Protein AF-A0A8I0K7N7-F1 (afdb_monomer_lite)

Sequence (141 aa):
GGEVPVASAYINEFIGAEKRGKFFLLYEVLFPLGLMFAGMAAFFLMPIYGWKVMFIVGLIPSLLVIPLRFFLPESPRWLASKGRFKEADQVVKSFEDGAIKSGKTLAEPVVKEINPQGMAKTDWRELFRGIYRKRTFTLWG

InterPro domains:
  IPR005828 Major facilitator, sugar transporter-like [PF00083] (1-138)
  IPR020846 Major facilitator superfamily domain [PS50850] (1-141)
  IPR036259 MFS transporter superfamily [G3DSA:1.20.1250.20] (1-141)
  IPR036259 MFS transporter superfamily [SSF103473] (1-133)

Foldseek 3Di:
DCPVVVVVVQCVQQDDPVCSVVVVVVVVVVVVVVVVVLVVCCVPCCVPPNPVVSVVVVVVVVVVVVVVVVVDQDALVVCVVVVNNVSSVVVVVVVVVVCVVVVHDDDPDDPDDDPCVVVPPDDPCVCCDDPNVVVNVVVVD

Secondary structure (DSSP, 8-state):
--HHHHHHHHHHHHS-HHHHHHHHHHHHHHHHHHHHHHHHHHHHHHHHH-TTHHHHHHHHHHHHHHHHHHHSPPPHHHHHHTT-HHHHHHHHHHHHHHHHHTTPPPPP-------GGG-S---GGGGGSTTHHHHHHHHH-

Organism: Acinetobacter baumannii (NCBI:txid470)

Structure (mmCIF, N/CA/C/O backbone):
data_AF-A0A8I0K7N7-F1
#
_entry.id   AF-A0A8I0K7N7-F1
#
loop_
_atom_site.group_PDB
_atom_site.id
_atom_site.type_symbol
_atom_site.label_atom_id
_atom_site.label_alt_id
_atom_site.label_comp_id
_atom_site.label_asym_id
_atom_site.label_entity_id
_atom_site.label_seq_id
_atom_site.pdbx_PDB_ins_code
_atom_site.Cartn_x
_atom_site.Cartn_y
_atom_site.Cartn_z
_atom_site.occupancy
_atom_site.B_iso_or_equiv
_atom_site.auth_seq_id
_atom_site.auth_comp_id
_atom_site.auth_asym_id
_atom_site.auth_atom_id
_atom_site.pdbx_PDB_model_num
ATOM 1 N N . GLY A 1 1 ? -8.580 10.414 -5.405 1.00 38.25 1 GLY A N 1
ATOM 2 C CA . GLY A 1 1 ? -8.709 11.421 -4.329 1.00 38.25 1 GLY A CA 1
ATOM 3 C C . GLY A 1 1 ? -9.113 10.826 -2.986 1.00 38.25 1 GLY A C 1
ATOM 4 O O . GLY A 1 1 ? -8.490 11.158 -1.992 1.00 38.25 1 GLY A O 1
ATOM 5 N N . GLY A 1 2 ? -10.130 9.953 -2.935 1.00 47.62 2 GLY A N 1
ATOM 6 C CA . GLY A 1 2 ? -10.662 9.394 -1.677 1.00 47.62 2 GLY A CA 1
ATOM 7 C C . GLY A 1 2 ? -9.984 8.126 -1.138 1.00 47.62 2 GLY A C 1
ATOM 8 O O . GLY A 1 2 ? -10.338 7.672 -0.058 1.00 47.62 2 GLY A O 1
ATOM 9 N N . GLU A 1 3 ? -9.011 7.550 -1.847 1.00 50.75 3 GLU A N 1
ATOM 10 C CA . GLU A 1 3 ? -8.350 6.309 -1.408 1.00 50.75 3 GLU A CA 1
ATOM 11 C C . GLU A 1 3 ? -7.489 6.513 -0.153 1.00 50.75 3 GLU A C 1
ATOM 13 O O . GLU A 1 3 ? -7.459 5.652 0.718 1.00 50.75 3 GLU A O 1
ATOM 18 N N . VAL A 1 4 ? -6.855 7.682 -0.011 1.00 58.12 4 VAL A N 1
ATOM 19 C CA . VAL A 1 4 ? -6.000 8.030 1.138 1.00 58.12 4 VAL A CA 1
ATOM 20 C C . VAL A 1 4 ? -6.783 8.078 2.464 1.00 58.12 4 VAL A C 1
ATOM 22 O O . VAL A 1 4 ? -6.356 7.432 3.427 1.00 58.12 4 VAL A O 1
ATOM 25 N N . PRO A 1 5 ? -7.945 8.761 2.566 1.00 55.94 5 PRO A N 1
ATOM 26 C CA . PRO A 1 5 ? -8.733 8.739 3.798 1.00 55.94 5 PRO A CA 1
ATOM 27 C C . PRO A 1 5 ? -9.330 7.356 4.104 1.00 55.94 5 PRO A C 1
ATOM 29 O O . PRO A 1 5 ? -9.348 6.962 5.267 1.00 55.94 5 PRO A O 1
ATOM 32 N N . VAL A 1 6 ? -9.733 6.577 3.095 1.00 56.41 6 VAL A N 1
ATOM 33 C CA . VAL A 1 6 ? -10.260 5.213 3.305 1.00 56.41 6 VAL A CA 1
ATOM 34 C C . VAL A 1 6 ? -9.161 4.264 3.790 1.00 56.41 6 VAL A C 1
ATOM 36 O O . VAL A 1 6 ? -9.353 3.562 4.781 1.00 56.41 6 VAL A O 1
ATOM 39 N N . ALA A 1 7 ? -7.982 4.302 3.166 1.00 54.09 7 ALA A N 1
ATOM 40 C CA . ALA A 1 7 ? -6.829 3.514 3.587 1.00 54.09 7 ALA A CA 1
ATOM 41 C C . ALA A 1 7 ? -6.366 3.899 4.996 1.00 54.09 7 ALA A C 1
ATOM 43 O O . ALA A 1 7 ? -6.047 3.027 5.795 1.00 54.09 7 ALA A O 1
ATOM 44 N N . SER A 1 8 ? -6.377 5.188 5.348 1.00 52.84 8 SER A N 1
ATOM 45 C CA . SER A 1 8 ? -5.993 5.619 6.698 1.00 52.84 8 SER A CA 1
ATOM 46 C C . SER A 1 8 ? -7.002 5.200 7.773 1.00 52.84 8 SER A C 1
ATOM 48 O O . SER A 1 8 ? -6.585 4.821 8.866 1.00 52.84 8 SER A O 1
ATOM 50 N N . ALA A 1 9 ? -8.309 5.205 7.485 1.00 59.72 9 ALA A N 1
ATOM 51 C CA . ALA A 1 9 ? -9.324 4.652 8.383 1.00 59.72 9 ALA A CA 1
ATOM 52 C C . ALA A 1 9 ? -9.153 3.134 8.553 1.00 59.72 9 ALA A C 1
ATOM 54 O O . ALA A 1 9 ? -9.149 2.643 9.678 1.00 59.72 9 ALA A O 1
ATOM 55 N N . TYR A 1 10 ? -8.903 2.417 7.455 1.00 60.81 10 TYR A N 1
ATOM 56 C CA . TYR A 1 10 ? -8.629 0.980 7.461 1.00 60.81 10 TYR A CA 1
ATOM 57 C C . TYR A 1 10 ? -7.372 0.645 8.282 1.00 60.81 10 TYR A C 1
ATOM 59 O O . TYR A 1 10 ? -7.407 -0.156 9.206 1.00 60.81 10 TYR A O 1
ATOM 67 N N . ILE A 1 11 ? -6.260 1.336 8.042 1.00 57.03 11 ILE A N 1
ATOM 68 C CA . ILE A 1 11 ? -5.010 1.177 8.800 1.00 57.03 11 ILE A CA 1
ATOM 69 C C . ILE A 1 11 ? -5.229 1.458 10.295 1.00 57.03 11 ILE A C 1
ATOM 71 O O . ILE A 1 11 ? -4.684 0.749 11.136 1.00 57.03 11 ILE A O 1
ATOM 75 N N . ASN A 1 12 ? -6.041 2.459 10.645 1.00 58.28 12 ASN A N 1
ATOM 76 C CA . ASN A 1 12 ? -6.370 2.769 12.039 1.00 58.28 12 ASN A CA 1
ATOM 77 C C . ASN A 1 12 ? -7.196 1.685 12.735 1.00 58.28 12 ASN A C 1
ATOM 79 O O . ASN A 1 12 ? -7.072 1.512 13.943 1.00 58.28 12 ASN A O 1
ATOM 83 N N . GLU A 1 13 ? -8.045 0.983 11.993 1.00 61.19 13 GLU A N 1
ATOM 84 C CA . GLU A 1 13 ? -8.863 -0.106 12.525 1.00 61.19 13 GLU A CA 1
ATOM 85 C C . GLU A 1 13 ? -8.058 -1.396 12.703 1.00 61.19 13 GLU A C 1
ATOM 87 O O . GLU A 1 13 ? -8.289 -2.134 13.655 1.00 61.19 13 GLU A O 1
ATOM 92 N N . PHE A 1 14 ? -7.095 -1.652 11.816 1.00 57.50 14 PHE A N 1
ATOM 93 C CA . PHE A 1 14 ? -6.344 -2.910 11.777 1.00 57.50 14 PHE A CA 1
ATOM 94 C C . PHE A 1 14 ? -5.036 -2.865 12.569 1.00 57.50 14 PHE A C 1
ATOM 96 O O . PHE A 1 14 ? -4.498 -3.905 12.952 1.00 57.50 14 PHE A O 1
ATOM 103 N N . ILE A 1 15 ? -4.495 -1.675 12.824 1.00 57.16 15 ILE A N 1
ATOM 104 C CA . ILE A 1 15 ? -3.205 -1.522 13.485 1.00 57.16 15 ILE A CA 1
ATOM 105 C C . ILE A 1 15 ? -3.423 -0.936 14.873 1.00 57.16 15 ILE A C 1
ATOM 107 O O . ILE A 1 15 ? -3.626 0.266 15.036 1.00 57.16 15 ILE A O 1
ATOM 111 N N . GLY A 1 16 ? -3.313 -1.791 15.894 1.00 55.75 16 GLY A N 1
ATOM 112 C CA . GLY A 1 16 ? -3.223 -1.335 17.280 1.00 55.75 16 GLY A CA 1
ATOM 113 C C . GLY A 1 16 ? -2.138 -0.262 17.417 1.00 55.75 16 GLY A C 1
ATOM 114 O O . GLY A 1 16 ? -1.071 -0.383 16.807 1.00 55.75 16 GLY A O 1
ATOM 115 N N . ALA A 1 17 ? -2.415 0.785 18.201 1.00 53.44 17 ALA A N 1
ATOM 116 C CA . ALA A 1 17 ? -1.596 2.000 18.311 1.00 53.44 17 ALA A CA 1
ATOM 117 C C . ALA A 1 17 ? -0.081 1.733 18.452 1.00 53.44 17 ALA A C 1
ATOM 119 O O . ALA A 1 17 ? 0.734 2.470 17.904 1.00 53.44 17 ALA A O 1
ATOM 120 N N . GLU A 1 18 ? 0.281 0.625 19.102 1.00 54.28 18 GLU A N 1
ATOM 121 C CA . GLU A 1 18 ? 1.648 0.144 19.325 1.00 54.28 18 GLU A CA 1
ATOM 122 C C . GLU A 1 18 ? 2.429 -0.202 18.035 1.00 54.28 18 GLU A C 1
ATOM 124 O O . GLU A 1 18 ? 3.635 0.012 17.961 1.00 54.28 18 GLU A O 1
ATOM 129 N N . LYS A 1 19 ? 1.771 -0.710 16.981 1.00 60.09 19 LYS A N 1
ATOM 130 C CA . LYS A 1 19 ? 2.444 -1.153 15.739 1.00 60.09 19 LYS A CA 1
ATOM 131 C C . LYS A 1 19 ? 2.391 -0.122 14.610 1.00 60.09 19 LYS A C 1
ATOM 133 O O . LYS A 1 19 ? 3.084 -0.285 13.606 1.00 60.09 19 LYS A O 1
ATOM 138 N N . ARG A 1 20 ? 1.617 0.954 14.770 1.00 65.12 20 ARG A N 1
ATOM 139 C CA . ARG A 1 20 ? 1.363 1.965 13.728 1.00 65.12 20 ARG A CA 1
ATOM 140 C C . ARG A 1 20 ? 2.635 2.665 13.258 1.00 65.12 20 ARG A C 1
ATOM 142 O O . ARG A 1 20 ? 2.820 2.829 12.056 1.00 65.12 20 ARG A O 1
ATOM 149 N N . GLY A 1 21 ? 3.548 2.969 14.183 1.00 63.91 21 GLY A N 1
ATOM 150 C CA . GLY A 1 21 ? 4.864 3.520 13.851 1.00 63.91 21 GLY A CA 1
ATOM 151 C C . GLY A 1 21 ? 5.710 2.568 13.001 1.00 63.91 21 GLY A C 1
ATOM 152 O O . GLY A 1 21 ? 6.298 2.990 12.015 1.00 63.91 21 GLY A O 1
ATOM 153 N N . LYS A 1 22 ? 5.707 1.262 13.305 1.00 69.88 22 LYS A N 1
ATOM 154 C CA . LYS A 1 22 ? 6.482 0.261 12.551 1.00 69.88 22 LYS A CA 1
ATOM 155 C C . LYS A 1 22 ? 5.973 0.083 11.120 1.00 69.88 22 LYS A C 1
ATOM 157 O O . LYS A 1 22 ? 6.779 -0.025 10.204 1.00 69.88 22 LYS A O 1
ATOM 162 N N . PHE A 1 23 ? 4.656 0.066 10.921 1.00 72.31 23 PHE A N 1
ATOM 163 C CA . PHE A 1 23 ? 4.073 -0.006 9.578 1.00 72.31 23 PHE A CA 1
ATOM 164 C C . PHE A 1 23 ? 4.329 1.261 8.765 1.00 72.31 23 PHE A C 1
ATOM 166 O O . PHE A 1 23 ? 4.647 1.163 7.584 1.00 72.31 23 PHE A O 1
ATOM 173 N N . PHE A 1 24 ? 4.243 2.431 9.401 1.00 76.62 24 PHE A N 1
ATOM 174 C CA . PHE A 1 24 ? 4.578 3.692 8.749 1.00 76.62 24 PHE A CA 1
ATOM 175 C C . PHE A 1 24 ? 6.053 3.733 8.331 1.00 76.62 24 PHE A C 1
ATOM 177 O O . PHE A 1 24 ? 6.351 4.039 7.185 1.00 76.62 24 PHE A O 1
ATOM 184 N N . LEU A 1 25 ? 6.967 3.317 9.214 1.00 80.38 25 LEU A N 1
ATOM 185 C CA . LEU A 1 25 ? 8.394 3.207 8.897 1.00 80.38 25 LEU A CA 1
ATOM 186 C C . LEU A 1 25 ? 8.674 2.187 7.786 1.00 80.38 25 LEU A C 1
ATOM 188 O O . LEU A 1 25 ? 9.487 2.451 6.910 1.00 80.38 25 LEU A O 1
ATOM 192 N N . LEU A 1 26 ? 7.997 1.034 7.788 1.00 83.19 26 LEU A N 1
ATOM 193 C CA . LEU A 1 26 ? 8.110 0.056 6.701 1.00 83.19 26 LEU A CA 1
ATOM 194 C C . LEU A 1 26 ? 7.678 0.661 5.365 1.00 83.19 26 LEU A C 1
ATOM 196 O O . LEU A 1 26 ? 8.394 0.523 4.379 1.00 83.19 26 LEU A O 1
ATOM 200 N N . TYR A 1 27 ? 6.538 1.348 5.337 1.00 80.31 27 TYR A N 1
ATOM 201 C CA . TYR A 1 27 ? 6.052 2.028 4.140 1.00 80.31 27 TYR A CA 1
ATOM 202 C C . TYR A 1 27 ? 7.045 3.088 3.642 1.00 80.31 27 TYR A C 1
ATOM 204 O O . TYR A 1 27 ? 7.381 3.106 2.457 1.00 80.31 27 TYR A O 1
ATOM 212 N N . GLU A 1 28 ? 7.573 3.901 4.557 1.00 87.06 28 GLU A N 1
ATOM 213 C CA . GLU A 1 28 ? 8.556 4.945 4.258 1.00 87.06 28 GLU A CA 1
ATOM 214 C C . GLU A 1 28 ? 9.861 4.373 3.691 1.00 87.06 28 GLU A C 1
ATOM 216 O O . GLU A 1 28 ? 10.479 4.996 2.840 1.00 87.06 28 GLU A O 1
ATOM 221 N N . VAL A 1 29 ? 10.273 3.172 4.110 1.00 89.62 29 VAL A N 1
ATOM 222 C CA . VAL A 1 29 ? 11.471 2.486 3.591 1.00 89.62 29 VAL A CA 1
ATOM 223 C C . VAL A 1 29 ? 11.198 1.776 2.261 1.00 89.62 29 VAL A C 1
ATOM 225 O O . VAL A 1 29 ? 12.077 1.715 1.399 1.00 89.62 29 VAL A O 1
ATOM 228 N N . LEU A 1 30 ? 9.984 1.264 2.046 1.00 88.75 30 LEU A N 1
ATOM 229 C CA . LEU A 1 30 ? 9.613 0.602 0.793 1.00 88.75 30 LEU A CA 1
ATOM 230 C C . LEU A 1 30 ? 9.693 1.547 -0.412 1.00 88.75 30 LEU A C 1
ATOM 232 O O . LEU A 1 30 ? 10.116 1.123 -1.488 1.00 88.75 30 LEU A O 1
ATOM 236 N N . PHE A 1 31 ? 9.308 2.812 -0.242 1.00 87.50 31 PHE A N 1
ATOM 237 C CA . PHE A 1 31 ? 9.326 3.803 -1.318 1.00 87.50 31 PHE A CA 1
ATOM 238 C C . PHE A 1 31 ? 10.731 4.053 -1.916 1.00 87.50 31 PHE A C 1
ATOM 240 O O . PHE A 1 31 ? 10.911 3.818 -3.116 1.00 87.50 31 PHE A O 1
ATOM 247 N N . PRO A 1 32 ? 11.756 4.459 -1.138 1.00 93.62 32 PRO A N 1
ATOM 248 C CA . PRO A 1 32 ? 13.105 4.662 -1.653 1.00 93.62 32 PRO A CA 1
ATOM 249 C C . PRO A 1 32 ? 13.752 3.355 -2.120 1.00 93.62 32 PRO A C 1
ATOM 251 O O . PRO A 1 32 ? 14.487 3.371 -3.105 1.00 93.62 32 PRO A O 1
ATOM 254 N N . LEU A 1 33 ? 13.449 2.212 -1.489 1.00 93.31 33 LEU A N 1
ATOM 255 C CA . LEU A 1 33 ? 13.908 0.911 -1.985 1.00 93.31 33 LEU A CA 1
ATOM 256 C C . LEU A 1 33 ? 13.372 0.626 -3.390 1.00 93.31 33 LEU A C 1
ATOM 258 O O . LEU A 1 33 ? 14.138 0.227 -4.265 1.00 93.31 33 LEU A O 1
ATOM 262 N N . GLY A 1 34 ? 12.084 0.874 -3.633 1.00 91.06 34 GLY A N 1
ATOM 263 C CA . GLY A 1 34 ? 11.480 0.725 -4.956 1.00 91.06 34 GLY A CA 1
ATOM 264 C C . GLY A 1 34 ? 12.174 1.588 -6.012 1.00 91.06 34 GLY A C 1
ATOM 265 O O . GLY A 1 34 ? 12.487 1.096 -7.096 1.00 91.06 34 GLY A O 1
ATOM 266 N N . LEU A 1 35 ? 12.490 2.843 -5.677 1.00 92.06 35 LEU A N 1
ATOM 267 C CA . LEU A 1 35 ? 13.251 3.734 -6.559 1.00 92.06 35 LEU A CA 1
ATOM 268 C C . LEU A 1 35 ? 14.673 3.223 -6.816 1.00 92.06 35 LEU A C 1
ATOM 270 O O . LEU A 1 35 ? 15.1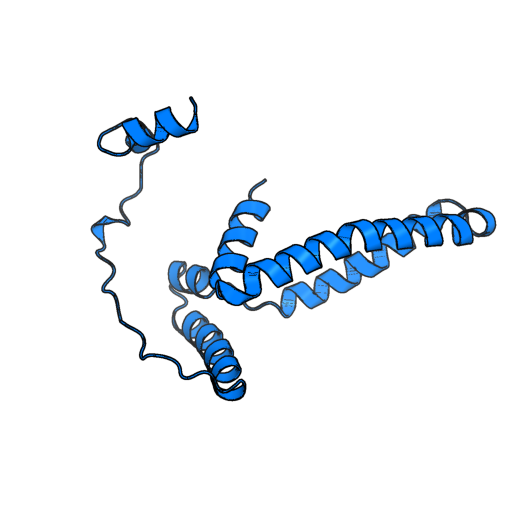34 3.258 -7.957 1.00 92.06 35 LEU A O 1
ATOM 274 N N . MET A 1 36 ? 15.351 2.708 -5.788 1.00 95.25 36 MET A N 1
ATOM 275 C CA . MET A 1 36 ? 16.689 2.131 -5.919 1.00 95.25 36 MET A CA 1
ATOM 276 C C . MET A 1 36 ? 16.682 0.939 -6.884 1.00 95.25 36 MET A C 1
ATOM 278 O O . MET A 1 36 ? 17.467 0.907 -7.832 1.00 95.25 36 MET A O 1
ATOM 282 N N . PHE A 1 37 ? 15.752 -0.005 -6.707 1.00 93.31 37 PHE A N 1
ATOM 283 C CA . PHE A 1 37 ? 15.613 -1.157 -7.600 1.00 93.31 37 PHE A CA 1
ATOM 284 C C . PHE A 1 37 ? 15.213 -0.750 -9.021 1.00 93.31 37 PHE A C 1
ATOM 286 O O . PHE A 1 37 ? 15.743 -1.309 -9.981 1.00 93.31 37 PHE A O 1
ATOM 293 N N . ALA A 1 38 ? 14.334 0.243 -9.179 1.00 91.06 38 ALA A N 1
ATOM 294 C CA . ALA A 1 38 ? 13.967 0.772 -10.490 1.00 91.06 38 ALA A CA 1
ATOM 295 C C . ALA A 1 38 ? 15.173 1.399 -11.211 1.00 91.06 38 ALA A C 1
ATOM 297 O O . ALA A 1 38 ? 15.373 1.153 -12.400 1.00 91.06 38 ALA A O 1
ATOM 298 N N . GLY A 1 39 ? 16.010 2.152 -10.490 1.00 92.50 39 GLY A N 1
ATOM 299 C CA . GLY A 1 39 ? 17.253 2.720 -11.015 1.00 92.50 39 GLY A CA 1
ATOM 300 C C . GLY A 1 39 ? 18.268 1.649 -11.418 1.00 92.50 39 GLY A C 1
ATOM 301 O O . GLY A 1 39 ? 18.831 1.718 -12.509 1.00 92.50 39 GLY A O 1
ATOM 302 N N . MET A 1 40 ? 18.452 0.613 -10.591 1.00 94.12 40 MET A N 1
ATOM 303 C CA . MET A 1 40 ? 19.310 -0.531 -10.927 1.00 94.12 40 MET A CA 1
ATOM 304 C C . MET A 1 40 ? 18.803 -1.265 -12.174 1.00 94.12 40 MET A C 1
ATOM 306 O O . MET A 1 40 ? 19.580 -1.543 -13.086 1.00 94.12 40 MET A O 1
ATOM 310 N N . ALA A 1 41 ? 17.498 -1.536 -12.252 1.00 92.25 41 ALA A N 1
ATOM 311 C CA . ALA A 1 41 ? 16.889 -2.170 -13.417 1.00 92.25 41 ALA A CA 1
ATOM 312 C C . ALA A 1 41 ? 17.085 -1.328 -14.686 1.00 92.25 41 ALA A C 1
ATOM 314 O O . ALA A 1 41 ? 17.454 -1.872 -15.724 1.00 92.25 41 ALA A O 1
ATOM 315 N N . ALA A 1 42 ? 16.919 -0.005 -14.597 1.00 90.94 42 ALA A N 1
ATOM 316 C CA . ALA A 1 42 ? 17.175 0.901 -15.712 1.00 90.94 42 ALA A CA 1
ATOM 317 C C . ALA A 1 42 ? 18.641 0.850 -16.168 1.00 90.94 42 ALA A C 1
ATOM 319 O O . ALA A 1 42 ? 18.896 0.736 -17.364 1.00 90.94 42 ALA A O 1
ATOM 320 N N . PHE A 1 43 ? 19.593 0.868 -15.233 1.00 92.94 43 PHE A N 1
ATOM 321 C CA . PHE A 1 43 ? 21.022 0.822 -15.543 1.00 92.94 43 PHE A CA 1
ATOM 322 C C . PHE A 1 43 ? 21.429 -0.460 -16.287 1.00 92.94 43 PHE A C 1
ATOM 324 O O . PHE A 1 43 ? 22.159 -0.387 -17.271 1.00 92.94 43 PHE A O 1
ATOM 331 N N . PHE A 1 44 ? 20.933 -1.627 -15.861 1.00 93.00 44 PHE A N 1
ATOM 332 C CA . PHE A 1 44 ? 21.292 -2.906 -16.485 1.00 93.00 44 PHE A CA 1
ATOM 333 C C . PHE A 1 44 ? 20.496 -3.220 -17.755 1.00 93.00 44 PHE A C 1
ATOM 335 O O . PHE A 1 44 ? 21.045 -3.776 -18.704 1.00 93.00 44 PHE A O 1
ATOM 342 N N . LEU A 1 45 ? 19.199 -2.902 -17.786 1.00 91.75 45 LEU A N 1
ATOM 343 C CA . LEU A 1 45 ? 18.304 -3.369 -18.848 1.00 91.75 45 LEU A CA 1
ATOM 344 C C . LEU A 1 45 ? 18.182 -2.382 -20.010 1.00 91.75 45 LEU A C 1
ATOM 346 O O . LEU A 1 45 ? 18.013 -2.816 -21.150 1.00 91.75 45 LEU A O 1
ATOM 350 N N . MET A 1 46 ? 18.283 -1.072 -19.761 1.00 90.25 46 MET A N 1
ATOM 351 C CA . MET A 1 46 ? 18.121 -0.057 -20.807 1.00 90.25 46 MET A CA 1
ATOM 352 C C .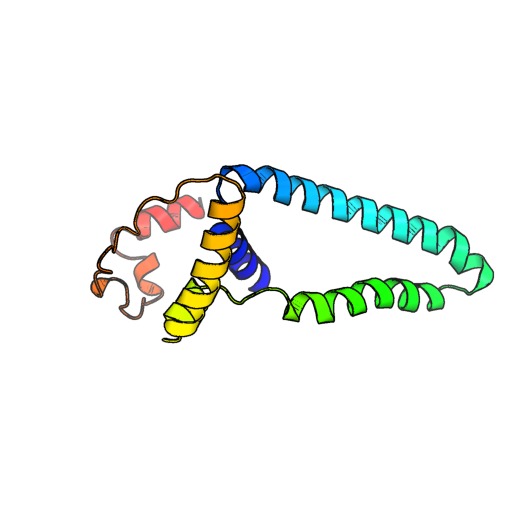 MET A 1 46 ? 19.194 -0.135 -21.908 1.00 90.25 46 MET A C 1
ATOM 354 O O . MET A 1 46 ? 18.812 -0.021 -23.073 1.00 90.25 46 MET A O 1
ATOM 358 N N . PRO A 1 47 ? 20.490 -0.377 -21.617 1.00 89.88 47 PRO A N 1
ATOM 359 C CA . PRO A 1 47 ? 21.511 -0.483 -22.664 1.00 89.88 47 PRO A CA 1
ATOM 360 C C . PRO A 1 47 ? 21.344 -1.709 -23.570 1.00 89.88 47 PRO A C 1
ATOM 362 O O . PRO A 1 47 ? 21.765 -1.679 -24.721 1.00 89.88 47 PRO A O 1
ATOM 365 N N . ILE A 1 48 ? 20.738 -2.786 -23.056 1.00 92.25 48 ILE A N 1
ATOM 366 C CA . ILE A 1 48 ? 20.630 -4.076 -23.754 1.00 92.25 48 ILE A CA 1
ATOM 367 C C . ILE A 1 48 ? 19.302 -4.182 -24.515 1.00 92.25 48 ILE A C 1
ATOM 369 O O . ILE A 1 48 ? 19.270 -4.600 -25.668 1.00 92.25 48 ILE A O 1
ATOM 373 N N . TYR A 1 49 ? 18.198 -3.795 -23.871 1.00 89.69 49 TYR A N 1
ATOM 374 C CA . TYR A 1 49 ? 16.832 -4.016 -24.362 1.00 89.69 49 TYR A CA 1
ATOM 375 C C . TYR A 1 49 ? 16.070 -2.714 -24.661 1.00 89.69 49 TYR A C 1
ATOM 377 O O . TYR A 1 49 ? 14.925 -2.748 -25.122 1.00 89.69 49 TYR A O 1
ATOM 385 N N . GLY A 1 50 ? 16.682 -1.554 -24.406 1.00 91.00 50 GLY A N 1
ATOM 386 C CA . GLY A 1 50 ? 16.058 -0.244 -24.564 1.00 91.00 50 GLY A CA 1
ATOM 387 C C . GLY A 1 50 ? 15.036 0.085 -23.471 1.00 91.00 50 GLY A C 1
ATOM 388 O O . GLY A 1 50 ? 14.804 -0.667 -22.530 1.00 91.00 50 GLY A O 1
ATOM 389 N N . TRP A 1 51 ? 14.378 1.236 -23.603 1.00 88.88 51 TRP A N 1
ATOM 390 C CA . TRP A 1 51 ? 13.442 1.770 -22.602 1.00 88.88 51 TRP A CA 1
ATOM 391 C C . TRP A 1 51 ? 12.150 0.946 -22.432 1.00 88.88 51 TRP A C 1
ATOM 393 O O . TRP A 1 51 ? 11.530 0.988 -21.371 1.00 88.88 51 TRP A O 1
ATOM 403 N N . LYS A 1 52 ? 11.746 0.164 -23.446 1.00 91.81 52 LYS A N 1
ATOM 404 C CA . LYS A 1 52 ? 10.492 -0.617 -23.425 1.00 91.81 52 LYS A CA 1
ATOM 405 C C . LYS A 1 52 ? 10.459 -1.664 -22.308 1.00 91.81 52 LYS A C 1
ATOM 407 O O . LYS A 1 52 ? 9.396 -1.932 -21.754 1.00 91.81 52 LYS A O 1
ATOM 412 N N . VAL A 1 53 ? 11.614 -2.223 -21.943 1.00 91.19 53 VAL A N 1
ATOM 413 C CA . VAL A 1 53 ? 11.727 -3.234 -20.879 1.00 91.19 53 VAL A CA 1
ATOM 414 C C . VAL A 1 53 ? 11.287 -2.694 -19.512 1.00 91.19 53 VAL A C 1
ATOM 416 O O . VAL A 1 53 ? 10.787 -3.452 -18.686 1.00 91.19 53 VAL A O 1
ATOM 419 N N . MET A 1 54 ? 11.363 -1.377 -19.290 1.00 92.12 54 MET A N 1
ATOM 420 C CA . MET A 1 54 ? 10.951 -0.753 -18.029 1.00 92.12 54 MET A CA 1
ATOM 421 C C . MET A 1 54 ? 9.441 -0.846 -17.786 1.00 92.12 54 MET A C 1
ATOM 423 O O . MET A 1 54 ? 9.019 -0.911 -16.632 1.00 92.12 54 MET A O 1
ATOM 427 N N . PHE A 1 55 ? 8.622 -0.940 -18.842 1.00 91.50 55 PHE A N 1
ATOM 428 C CA . PHE A 1 55 ? 7.189 -1.220 -18.684 1.00 91.50 55 PHE A CA 1
ATOM 429 C C . PHE A 1 55 ? 6.948 -2.627 -18.151 1.00 91.50 55 PHE A C 1
ATOM 431 O O . PHE A 1 55 ? 6.076 -2.813 -17.311 1.00 91.50 55 PHE A O 1
ATOM 438 N N . ILE A 1 56 ? 7.741 -3.606 -18.596 1.00 90.44 56 ILE A N 1
ATOM 439 C CA . ILE A 1 56 ? 7.647 -4.991 -18.119 1.00 90.44 56 ILE A CA 1
ATOM 440 C C . ILE A 1 56 ? 8.105 -5.065 -16.661 1.00 90.44 56 ILE A C 1
ATOM 442 O O . ILE A 1 56 ? 7.431 -5.673 -15.836 1.00 90.44 56 ILE A O 1
ATOM 446 N N . VAL A 1 57 ? 9.204 -4.386 -16.321 1.00 91.06 57 VAL A N 1
ATOM 447 C CA . VAL A 1 57 ? 9.697 -4.292 -14.939 1.00 91.06 57 VAL A CA 1
ATOM 448 C C . VAL A 1 57 ? 8.638 -3.683 -14.018 1.00 91.06 57 VAL A C 1
ATOM 450 O O . VAL A 1 57 ? 8.427 -4.202 -12.929 1.00 91.06 57 VAL A O 1
ATOM 453 N N . GLY A 1 58 ? 7.939 -2.631 -14.456 1.00 88.94 58 GLY A N 1
ATOM 454 C CA . GLY A 1 58 ? 6.829 -2.032 -13.708 1.00 88.94 58 GLY A CA 1
ATOM 455 C C . GLY A 1 58 ? 5.578 -2.916 -13.640 1.00 88.94 58 GLY A C 1
ATOM 456 O O . GLY A 1 58 ? 4.872 -2.903 -12.633 1.00 88.94 58 GLY A O 1
ATOM 457 N N . LEU A 1 59 ? 5.327 -3.734 -14.666 1.00 91.75 59 LEU A N 1
ATOM 458 C CA . LEU A 1 59 ? 4.199 -4.666 -14.708 1.00 91.75 59 LEU A CA 1
ATOM 459 C C . LEU A 1 59 ? 4.295 -5.727 -13.603 1.00 91.75 59 LEU A C 1
ATOM 461 O O . LEU A 1 59 ? 3.278 -6.090 -13.019 1.00 91.75 59 LEU A O 1
ATOM 465 N N . ILE A 1 60 ? 5.503 -6.209 -13.296 1.00 90.38 60 ILE A N 1
ATOM 466 C CA . ILE A 1 60 ? 5.738 -7.269 -12.302 1.00 90.38 60 ILE A CA 1
ATOM 467 C C . ILE A 1 60 ? 5.146 -6.915 -10.924 1.00 90.38 60 ILE A C 1
ATOM 469 O O . ILE A 1 60 ? 4.269 -7.647 -10.460 1.00 90.38 60 ILE A O 1
ATOM 473 N N . PRO A 1 61 ? 5.539 -5.812 -10.252 1.00 87.31 61 PRO A N 1
ATOM 474 C CA . PRO A 1 61 ? 4.954 -5.450 -8.967 1.00 87.31 61 PRO A CA 1
ATOM 475 C C . PRO A 1 61 ? 3.463 -5.113 -9.083 1.00 87.31 61 PRO A C 1
ATOM 477 O O . PRO A 1 61 ? 2.702 -5.456 -8.182 1.00 87.31 61 PRO A O 1
ATOM 480 N N . SER A 1 62 ? 3.005 -4.513 -10.189 1.00 87.88 62 SER A N 1
ATOM 481 C CA . SER A 1 62 ? 1.573 -4.252 -10.397 1.00 87.88 62 SER A CA 1
ATOM 482 C C . SER A 1 62 ? 0.745 -5.538 -10.434 1.00 87.88 62 SER A C 1
ATOM 484 O O . SER A 1 62 ? -0.306 -5.601 -9.798 1.00 87.88 62 SER A O 1
ATOM 486 N N . LEU A 1 63 ? 1.229 -6.580 -11.114 1.00 90.31 63 LEU A N 1
ATOM 487 C CA . LEU A 1 63 ? 0.572 -7.885 -11.156 1.00 90.31 63 LEU A CA 1
ATOM 488 C C . LEU A 1 63 ? 0.589 -8.585 -9.800 1.00 90.31 63 LEU A C 1
ATOM 490 O O . LEU A 1 63 ? -0.384 -9.251 -9.473 1.00 90.31 63 LEU A O 1
ATOM 494 N N . LEU A 1 64 ? 1.641 -8.408 -8.996 1.00 86.38 64 LEU A N 1
ATOM 495 C CA . LEU A 1 64 ? 1.709 -8.958 -7.638 1.00 86.38 64 LEU A CA 1
ATOM 496 C C . LEU A 1 64 ? 0.712 -8.297 -6.674 1.00 86.38 64 LEU A C 1
ATOM 498 O O . LEU A 1 64 ? 0.215 -8.950 -5.758 1.00 86.38 64 LEU A O 1
ATOM 502 N N . VAL A 1 65 ? 0.375 -7.021 -6.880 1.00 85.25 65 VAL A N 1
ATOM 503 C CA . VAL A 1 65 ? -0.603 -6.308 -6.040 1.00 85.25 65 VAL A CA 1
ATOM 504 C C . VAL A 1 65 ? -2.034 -6.812 -6.264 1.00 85.25 65 VAL A C 1
ATOM 506 O O . VAL A 1 65 ? -2.829 -6.812 -5.326 1.00 85.25 65 VAL A O 1
ATOM 509 N N . ILE A 1 66 ? -2.378 -7.270 -7.472 1.00 84.62 66 ILE A N 1
ATOM 510 C CA . ILE A 1 66 ? -3.727 -7.761 -7.806 1.00 84.62 66 ILE A CA 1
ATOM 511 C C . ILE A 1 66 ? -4.178 -8.922 -6.898 1.00 84.62 66 ILE A C 1
ATOM 513 O O . ILE A 1 66 ? -5.209 -8.764 -6.246 1.00 84.62 66 ILE A O 1
ATOM 517 N N . PRO A 1 67 ? -3.453 -10.055 -6.783 1.00 83.31 67 PRO A N 1
ATOM 518 C CA . PRO A 1 67 ? -3.834 -11.140 -5.882 1.00 83.31 67 PRO A CA 1
ATOM 519 C C . PRO A 1 67 ? -3.813 -10.691 -4.419 1.00 83.31 67 PRO A C 1
ATOM 521 O O . PRO A 1 67 ? -4.686 -11.084 -3.652 1.00 83.31 67 PRO A O 1
ATOM 524 N N . LEU A 1 68 ? -2.875 -9.816 -4.033 1.00 79.56 68 LEU A N 1
ATOM 525 C CA . LEU A 1 68 ? -2.773 -9.317 -2.661 1.00 79.56 68 LEU A CA 1
ATOM 526 C C . LEU A 1 68 ? -4.032 -8.554 -2.221 1.00 79.56 68 LEU A C 1
ATOM 528 O O . LEU A 1 68 ? -4.428 -8.651 -1.061 1.00 79.56 68 LEU A O 1
ATOM 532 N N . ARG A 1 69 ? -4.708 -7.860 -3.149 1.00 77.25 69 ARG A N 1
ATOM 533 C CA . ARG A 1 69 ? -6.002 -7.214 -2.875 1.00 77.25 69 ARG A CA 1
ATOM 534 C C . ARG A 1 69 ? -7.102 -8.207 -2.504 1.00 77.25 69 ARG A C 1
ATOM 536 O O . ARG A 1 69 ? -7.967 -7.840 -1.724 1.00 77.25 69 ARG A O 1
ATOM 543 N N . PHE A 1 70 ? -7.065 -9.440 -3.011 1.00 75.25 70 PHE A N 1
ATOM 544 C CA . PHE A 1 70 ? -8.051 -10.468 -2.656 1.00 75.25 70 PHE A CA 1
ATOM 545 C C . PHE A 1 70 ? -7.778 -11.121 -1.294 1.00 75.25 70 PHE A C 1
ATOM 547 O O . PHE A 1 70 ? -8.685 -11.709 -0.713 1.00 75.25 70 PHE A O 1
ATOM 554 N N . PHE A 1 71 ? -6.550 -11.018 -0.774 1.00 72.81 71 PHE A N 1
ATOM 555 C CA . PHE A 1 71 ? -6.184 -11.551 0.542 1.00 72.81 71 PHE A CA 1
ATOM 556 C C . PHE A 1 71 ? -6.430 -10.571 1.695 1.00 72.81 71 PHE A C 1
ATOM 558 O O . PHE A 1 71 ? -6.445 -11.002 2.848 1.00 72.81 71 PHE A O 1
ATOM 565 N N . LEU A 1 72 ? -6.613 -9.273 1.424 1.00 70.62 72 LEU A N 1
ATOM 566 C CA . LEU A 1 72 ? -7.001 -8.319 2.463 1.00 70.62 72 LEU A CA 1
ATOM 567 C C . LEU A 1 72 ? -8.504 -8.472 2.760 1.00 70.62 72 LEU A C 1
ATOM 569 O O . LEU A 1 72 ? -9.313 -8.215 1.868 1.00 70.62 72 LEU A O 1
ATOM 573 N N . PRO A 1 73 ? -8.901 -8.867 3.985 1.00 70.94 73 PRO A N 1
ATOM 574 C CA . PRO A 1 73 ? -10.311 -8.885 4.350 1.00 70.94 73 PRO A CA 1
ATOM 575 C C . PRO A 1 73 ? -10.867 -7.458 4.351 1.00 70.9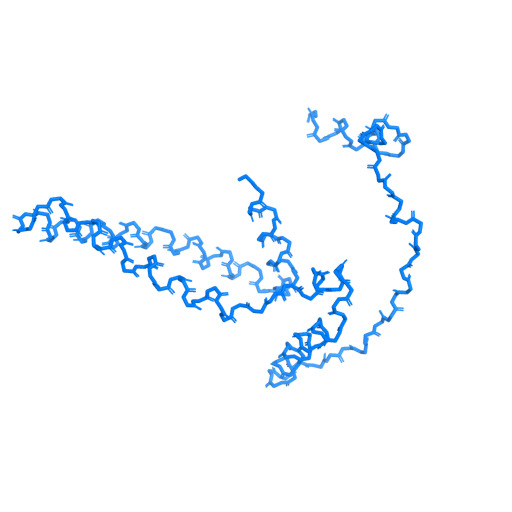4 73 PRO A C 1
ATOM 577 O O . PRO A 1 73 ? -10.184 -6.516 4.736 1.00 70.94 73 PRO A O 1
ATOM 580 N N . GLU A 1 74 ? -12.119 -7.282 3.943 1.00 75.00 74 GLU A N 1
ATOM 581 C CA . GLU A 1 74 ? -12.767 -5.968 4.000 1.00 75.00 74 GLU A CA 1
ATOM 582 C C . GLU A 1 74 ? -12.867 -5.443 5.442 1.00 75.00 74 GLU A C 1
ATOM 584 O O . GLU A 1 74 ? -12.921 -6.217 6.402 1.00 75.00 74 GLU A O 1
ATOM 589 N N . SER A 1 75 ? -12.914 -4.115 5.614 1.00 74.94 75 SER A N 1
ATOM 590 C CA . SER A 1 75 ? -13.019 -3.520 6.956 1.00 74.94 75 SER A CA 1
ATOM 591 C C . SER A 1 75 ? -14.288 -4.016 7.670 1.00 74.94 75 SER A C 1
ATOM 593 O O . SER A 1 75 ? -15.392 -3.847 7.135 1.00 74.94 75 SER A O 1
ATOM 595 N N . PRO A 1 76 ? -14.181 -4.539 8.910 1.00 74.06 76 PRO A N 1
ATOM 596 C CA . PRO A 1 76 ? -15.339 -4.928 9.713 1.00 74.06 76 PRO A CA 1
ATOM 597 C C . PRO A 1 76 ? -16.347 -3.792 9.894 1.00 74.06 76 PRO A C 1
ATOM 599 O O . PRO A 1 76 ? -17.556 -4.018 9.879 1.00 74.06 76 PRO A O 1
ATOM 602 N N . ARG A 1 77 ? -15.868 -2.546 10.021 1.00 70.25 77 ARG A N 1
ATOM 603 C CA . ARG A 1 77 ? -16.730 -1.365 10.176 1.00 70.25 77 ARG A CA 1
ATOM 604 C C . ARG A 1 77 ? -17.464 -1.031 8.887 1.00 70.25 77 ARG A C 1
ATOM 606 O O . ARG A 1 77 ? -18.643 -0.680 8.943 1.00 70.25 77 ARG A O 1
ATOM 613 N N . TRP A 1 78 ? -16.817 -1.187 7.733 1.00 76.69 78 TRP A N 1
ATOM 614 C CA . TRP A 1 78 ? -17.497 -1.041 6.448 1.00 76.69 78 TRP A CA 1
ATOM 615 C C . TRP A 1 78 ? -18.561 -2.129 6.253 1.00 76.69 78 TRP A C 1
ATOM 617 O O . TRP A 1 78 ? -19.702 -1.803 5.916 1.00 76.69 78 TRP A O 1
ATOM 627 N N . LEU A 1 79 ? -18.235 -3.392 6.549 1.00 78.25 79 LEU A N 1
ATOM 628 C CA . LEU A 1 79 ? -19.178 -4.514 6.486 1.00 78.25 79 LEU A CA 1
ATOM 629 C C . LEU A 1 79 ? -20.393 -4.281 7.399 1.00 78.25 79 LEU A C 1
ATOM 631 O O . LEU A 1 79 ? -21.533 -4.387 6.941 1.00 78.25 79 LEU A O 1
ATOM 635 N N . ALA A 1 80 ? -20.170 -3.853 8.645 1.00 78.00 80 ALA A N 1
ATOM 636 C CA . ALA A 1 80 ? -21.235 -3.487 9.578 1.00 78.00 80 ALA A CA 1
ATOM 637 C C . ALA A 1 80 ? -22.089 -2.310 9.065 1.00 78.00 80 ALA A C 1
ATOM 639 O O . ALA A 1 80 ? -23.315 -2.362 9.146 1.00 78.00 80 ALA A O 1
ATOM 640 N N . SER A 1 81 ? -21.477 -1.287 8.451 1.00 73.56 81 SER A N 1
ATOM 641 C CA . SER A 1 81 ? -22.204 -0.141 7.870 1.00 73.56 81 SER A CA 1
ATOM 642 C C . SER A 1 81 ? -23.123 -0.524 6.702 1.00 73.56 81 SER A C 1
ATOM 644 O O . SER A 1 81 ? -24.089 0.178 6.408 1.00 73.56 81 SER A O 1
ATOM 646 N N . LYS A 1 82 ? -22.835 -1.648 6.036 1.00 78.19 82 LYS A N 1
ATOM 647 C CA . LYS A 1 82 ? -23.645 -2.230 4.956 1.00 78.19 82 LYS A CA 1
ATOM 648 C C . LYS A 1 82 ? -24.639 -3.286 5.447 1.00 78.19 82 LYS A C 1
ATOM 650 O O . LYS A 1 82 ? -25.287 -3.921 4.622 1.00 78.19 82 LYS A O 1
ATOM 655 N N . GLY A 1 83 ? -24.760 -3.486 6.762 1.00 79.94 83 GLY A N 1
ATOM 656 C CA . GLY A 1 83 ? -25.641 -4.495 7.358 1.00 79.94 83 GLY A CA 1
ATOM 657 C C . GLY A 1 83 ? -25.106 -5.931 7.273 1.00 79.94 83 GLY A C 1
ATOM 658 O O . GLY A 1 83 ? -25.818 -6.872 7.617 1.00 79.94 83 GLY A O 1
ATOM 659 N N . ARG A 1 84 ? -23.853 -6.134 6.841 1.00 83.75 84 ARG A N 1
ATOM 660 C CA . ARG A 1 84 ? -23.202 -7.453 6.712 1.00 83.75 84 ARG A CA 1
ATOM 661 C C . ARG A 1 84 ? -22.541 -7.870 8.033 1.00 83.75 84 ARG A C 1
ATOM 663 O O . ARG A 1 84 ? -21.342 -8.126 8.091 1.00 83.75 84 ARG A O 1
ATOM 670 N N . PHE A 1 85 ? -23.328 -7.943 9.107 1.00 82.19 85 PHE A N 1
ATOM 671 C CA . PHE A 1 85 ? -22.824 -8.191 10.468 1.00 82.19 85 PHE A CA 1
ATOM 672 C C . PHE A 1 85 ? -22.119 -9.545 10.630 1.00 82.19 85 PHE A C 1
ATOM 674 O O . PHE A 1 85 ? -21.073 -9.614 11.261 1.00 82.19 85 PHE A O 1
ATOM 681 N N . LYS A 1 86 ? -22.631 -10.608 9.993 1.00 81.38 86 LYS A N 1
ATOM 682 C CA . LYS A 1 86 ? -22.015 -11.947 10.059 1.00 81.38 86 LYS A CA 1
ATOM 683 C C . LYS A 1 86 ? -20.586 -11.973 9.517 1.00 81.38 86 LYS A C 1
ATOM 685 O O . LYS A 1 86 ? -19.738 -12.671 10.058 1.00 81.38 86 LYS A O 1
ATOM 690 N N . GLU A 1 87 ? -20.329 -11.233 8.444 1.00 79.38 87 GLU A N 1
ATOM 691 C CA . GLU A 1 87 ? -18.997 -11.163 7.844 1.00 79.38 87 GLU A CA 1
ATOM 692 C C . GLU A 1 87 ? -18.066 -10.268 8.658 1.00 79.38 87 GLU A C 1
ATOM 694 O O . GLU A 1 87 ? -16.904 -10.613 8.852 1.00 79.38 87 GLU A O 1
ATOM 699 N N . ALA A 1 88 ? -18.583 -9.154 9.189 1.00 78.38 88 ALA A N 1
ATOM 700 C CA . ALA A 1 88 ? -17.835 -8.309 10.113 1.00 78.38 88 ALA A CA 1
ATOM 701 C C . ALA A 1 88 ? -17.346 -9.118 11.329 1.00 78.38 88 ALA A C 1
ATOM 703 O O . ALA A 1 88 ? -16.162 -9.060 11.656 1.00 78.38 88 ALA A O 1
ATOM 704 N N . ASP A 1 89 ? -18.219 -9.938 11.926 1.00 81.56 89 ASP A N 1
ATOM 705 C CA . ASP A 1 89 ? -17.872 -10.820 13.047 1.00 81.56 89 ASP A CA 1
ATOM 706 C C . ASP A 1 89 ? -16.817 -11.867 12.669 1.00 81.56 89 ASP A C 1
ATOM 708 O O . ASP A 1 89 ? -15.920 -12.150 13.459 1.00 81.56 89 ASP A O 1
ATOM 712 N N . GLN A 1 90 ? -16.889 -12.447 11.467 1.00 83.00 90 GLN A N 1
ATOM 713 C CA . GLN A 1 90 ? -15.885 -13.410 10.994 1.00 83.00 90 GLN A CA 1
ATOM 714 C C . GLN A 1 90 ? -14.501 -12.772 10.859 1.00 83.00 90 GLN A C 1
ATOM 716 O O . GLN A 1 90 ? -13.505 -13.359 11.287 1.00 83.00 90 GLN A O 1
ATOM 721 N N . VAL A 1 91 ? -14.435 -11.564 10.294 1.00 80.62 91 VAL A N 1
ATOM 722 C CA . VAL A 1 91 ? -13.176 -10.826 10.161 1.00 80.62 91 VAL A CA 1
ATOM 723 C C . VAL A 1 91 ? -12.620 -10.473 11.543 1.00 80.62 91 VAL A C 1
ATOM 725 O O . VAL A 1 91 ? -11.438 -10.704 11.791 1.00 80.62 91 VAL A O 1
ATOM 728 N N . VAL A 1 92 ? -13.456 -9.998 12.473 1.00 78.94 92 VAL A N 1
ATOM 729 C CA . VAL A 1 92 ? -13.039 -9.704 13.857 1.00 78.94 92 VAL A CA 1
ATOM 730 C C . VAL A 1 92 ? -12.505 -10.957 14.550 1.00 78.94 92 VAL A C 1
ATOM 732 O O . VAL A 1 92 ? -11.376 -10.925 15.032 1.00 78.94 92 VAL A O 1
ATOM 735 N N . LYS A 1 93 ? -13.226 -12.084 14.497 1.00 80.94 93 LYS A N 1
ATOM 736 C CA . LYS A 1 93 ? -12.771 -13.362 15.073 1.00 80.94 93 LYS A CA 1
ATOM 737 C C . LYS A 1 93 ? -11.411 -13.801 14.539 1.00 80.94 93 LYS A C 1
ATOM 739 O O . LYS A 1 93 ? -10.568 -14.244 15.309 1.00 80.94 93 LYS A O 1
ATOM 744 N N . SER A 1 94 ? -11.155 -13.623 13.241 1.00 78.44 94 SER A N 1
ATOM 745 C CA . SER A 1 94 ? -9.853 -13.963 12.653 1.00 78.44 94 SER A CA 1
ATOM 746 C C . SER A 1 94 ? -8.692 -13.153 13.256 1.00 78.44 94 SER A C 1
ATOM 748 O O . SER A 1 94 ? -7.587 -13.676 13.430 1.00 78.44 94 SER A O 1
ATOM 750 N N . PHE A 1 95 ? -8.944 -11.893 13.632 1.00 75.19 95 PHE A N 1
ATOM 751 C CA . PHE A 1 95 ? -7.973 -11.052 14.331 1.00 75.19 95 PHE A CA 1
ATOM 752 C C . PHE A 1 95 ? -7.840 -11.420 15.805 1.00 75.19 95 PHE A C 1
ATOM 754 O O . PHE A 1 95 ? -6.719 -11.439 16.321 1.00 75.19 95 PHE A O 1
ATOM 761 N N . GLU A 1 96 ? -8.950 -11.739 16.469 1.00 78.50 96 GLU A N 1
ATOM 762 C CA . GLU A 1 96 ? -8.964 -12.194 17.859 1.00 78.50 96 GLU A CA 1
ATOM 763 C C . GLU A 1 96 ? -8.172 -13.497 18.024 1.00 78.50 96 GLU A C 1
ATOM 765 O O . GLU A 1 96 ? -7.271 -13.567 18.860 1.00 78.50 96 GLU A O 1
ATOM 770 N N . ASP A 1 97 ? -8.396 -14.479 17.148 1.00 77.06 97 ASP A N 1
ATOM 771 C CA . ASP A 1 97 ? -7.654 -15.743 17.114 1.00 77.06 97 ASP A CA 1
ATOM 772 C C . ASP A 1 97 ? -6.146 -15.514 16.923 1.00 77.06 97 ASP A C 1
ATOM 774 O O . ASP A 1 97 ? -5.315 -16.167 17.561 1.00 77.06 97 ASP A O 1
ATOM 778 N N . GLY A 1 98 ? -5.764 -14.564 16.063 1.00 71.50 98 GLY A N 1
ATOM 779 C CA . GLY A 1 98 ? -4.367 -14.174 15.862 1.00 71.50 98 GLY A CA 1
ATOM 780 C C . GLY A 1 98 ? -3.744 -13.497 17.090 1.00 71.50 98 GLY A C 1
ATOM 781 O O . GLY A 1 98 ? -2.568 -13.721 17.398 1.00 71.50 98 GLY A O 1
ATOM 782 N N . ALA A 1 99 ? -4.522 -12.694 17.818 1.00 69.38 99 ALA A N 1
ATOM 783 C CA . ALA A 1 99 ? -4.090 -12.022 19.040 1.00 69.38 99 ALA A CA 1
ATOM 784 C C . ALA A 1 99 ? -3.934 -13.003 20.214 1.00 69.38 99 ALA A C 1
ATOM 786 O O . ALA A 1 99 ? -2.906 -12.963 20.895 1.00 69.38 99 ALA A O 1
ATOM 787 N N . ILE A 1 100 ? -4.884 -13.928 20.384 1.00 74.69 100 ILE A N 1
ATOM 788 C CA . ILE A 1 100 ? -4.842 -14.992 21.398 1.00 74.69 100 ILE A CA 1
ATOM 789 C C . ILE A 1 100 ? -3.645 -15.917 21.143 1.00 74.69 100 ILE A C 1
ATOM 791 O O . ILE A 1 100 ? -2.873 -16.187 22.062 1.00 74.69 100 ILE A O 1
ATOM 795 N N . LYS A 1 101 ? -3.402 -16.324 19.886 1.00 71.62 101 LYS A N 1
ATOM 796 C CA . LYS A 1 101 ? -2.204 -17.101 19.499 1.00 71.62 101 LYS A CA 1
ATOM 797 C C . LYS A 1 101 ? -0.891 -16.369 19.775 1.00 71.62 101 LYS A C 1
ATOM 799 O O . LYS A 1 101 ? 0.127 -17.011 20.009 1.00 71.62 101 LYS A O 1
ATOM 804 N N . SER A 1 102 ? -0.911 -15.038 19.763 1.00 66.75 102 SER A N 1
ATOM 805 C CA . SER A 1 102 ? 0.241 -14.195 20.104 1.00 66.75 102 SER A CA 1
ATOM 806 C C . SER A 1 102 ? 0.373 -13.933 21.614 1.00 66.75 102 SER A C 1
ATOM 808 O O . SER A 1 102 ? 1.193 -13.108 22.012 1.00 66.75 102 SER A O 1
ATOM 810 N N . GLY A 1 103 ? -0.438 -14.593 22.451 1.00 68.12 103 GLY A N 1
ATOM 811 C CA . GLY A 1 103 ? -0.405 -14.485 23.911 1.00 68.12 103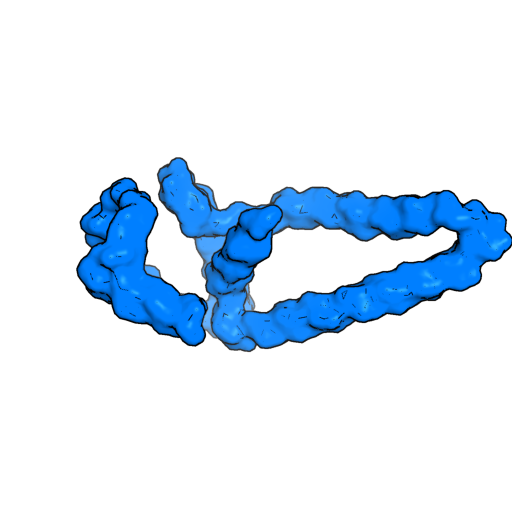 GLY A CA 1
ATOM 812 C C . GLY A 1 103 ? -1.067 -13.227 24.480 1.00 68.12 103 GLY A C 1
ATOM 813 O O . GLY A 1 103 ? -0.847 -12.909 25.646 1.00 68.12 103 GLY A O 1
ATOM 814 N N . LYS A 1 104 ? -1.851 -12.481 23.686 1.00 69.56 104 LYS A N 1
ATOM 815 C CA . LYS A 1 104 ? -2.580 -11.300 24.173 1.00 69.56 104 LYS A CA 1
ATOM 816 C C . LYS A 1 104 ? -3.959 -11.707 24.699 1.00 69.56 104 LYS A C 1
ATOM 818 O O . LYS A 1 104 ? -4.754 -12.288 23.965 1.00 69.56 104 LYS A O 1
ATOM 823 N N . THR A 1 105 ? -4.256 -11.353 25.948 1.00 60.75 105 THR A N 1
ATOM 824 C CA . THR A 1 105 ? -5.595 -11.497 26.533 1.00 60.75 105 THR A CA 1
ATOM 825 C C . THR A 1 105 ? -6.493 -10.384 26.010 1.00 60.75 105 THR A C 1
ATOM 827 O O . THR A 1 105 ? -6.176 -9.202 26.157 1.00 60.75 105 THR A O 1
ATOM 830 N N . LEU A 1 106 ? -7.601 -10.755 25.379 1.00 64.75 106 LEU A N 1
ATOM 831 C CA . LEU A 1 106 ? -8.590 -9.805 24.885 1.00 64.75 106 LEU A CA 1
ATOM 832 C C . LEU A 1 106 ? -9.593 -9.514 26.002 1.00 64.75 106 LEU A C 1
ATOM 834 O O . LEU A 1 106 ? -10.085 -10.436 26.649 1.00 64.75 106 LEU A O 1
ATOM 838 N N . ALA A 1 107 ? -9.862 -8.233 26.252 1.00 64.75 107 ALA A N 1
ATOM 839 C CA . ALA A 1 107 ? -10.957 -7.834 27.128 1.00 64.75 107 ALA A CA 1
ATOM 840 C C . ALA A 1 107 ? -12.292 -8.132 26.433 1.00 64.75 107 ALA A C 1
ATOM 842 O O . ALA A 1 107 ? -12.385 -7.998 25.212 1.00 64.75 107 ALA A O 1
ATOM 843 N N . GLU A 1 108 ? -13.315 -8.511 27.201 1.00 62.00 108 GLU A N 1
ATOM 844 C CA . GLU A 1 108 ? -14.647 -8.747 26.645 1.00 62.00 108 GLU A CA 1
ATOM 845 C C . GLU A 1 108 ? -15.152 -7.508 25.883 1.00 62.00 108 GLU A C 1
ATOM 847 O O . GLU A 1 108 ? -14.932 -6.369 26.322 1.00 62.00 108 GLU A O 1
ATOM 852 N N . PRO A 1 109 ? -15.811 -7.703 24.726 1.00 63.19 109 PRO A N 1
ATOM 853 C CA . PRO A 1 109 ? -16.283 -6.601 23.908 1.00 63.19 109 PRO A CA 1
ATOM 854 C C . PRO A 1 109 ? -17.325 -5.791 24.681 1.00 63.19 109 PRO A C 1
ATOM 856 O O . PRO A 1 109 ? -18.447 -6.234 24.918 1.00 63.19 109 PRO A O 1
ATOM 859 N N . VAL A 1 110 ? -16.961 -4.563 25.057 1.00 63.75 110 VAL A N 1
ATOM 860 C CA . VAL A 1 110 ? -17.901 -3.602 25.638 1.00 63.75 110 VAL A CA 1
ATOM 861 C C . VAL A 1 110 ? -18.860 -3.169 24.534 1.00 63.75 110 VAL A C 1
ATOM 863 O O . VAL A 1 110 ? -18.520 -2.330 23.695 1.00 63.75 110 VAL A O 1
ATOM 866 N N . VAL A 1 111 ? -20.062 -3.746 24.529 1.00 60.88 111 VAL A N 1
ATOM 867 C CA . VAL A 1 111 ? -21.153 -3.335 23.642 1.00 60.88 111 VAL A CA 1
ATOM 868 C C . VAL A 1 111 ? -21.551 -1.913 24.024 1.00 60.88 111 VAL A C 1
ATOM 870 O O . VAL A 1 111 ? -22.311 -1.681 24.960 1.00 60.88 111 VAL A O 1
ATOM 873 N N . LYS A 1 112 ? -21.000 -0.927 23.316 1.00 61.22 112 LYS A N 1
ATOM 874 C CA . LYS A 1 112 ? -21.515 0.437 23.379 1.00 61.22 112 LYS A CA 1
ATOM 875 C C . LYS A 1 112 ? -22.754 0.492 22.507 1.00 61.22 112 LYS A C 1
ATOM 877 O O . LYS A 1 112 ? -22.644 0.428 21.284 1.00 61.22 112 LYS A O 1
ATOM 882 N N . GLU A 1 113 ? -23.916 0.619 23.137 1.00 55.25 113 GLU A N 1
ATOM 883 C CA . GLU A 1 113 ? -25.147 0.951 22.429 1.00 55.25 113 GLU A CA 1
ATOM 884 C C . GLU A 1 113 ? -24.921 2.241 21.636 1.00 55.25 113 GLU A C 1
ATOM 886 O O . GLU A 1 113 ? -24.604 3.304 22.179 1.00 55.25 113 GLU A O 1
ATOM 891 N N . ILE A 1 114 ? -24.995 2.124 20.314 1.00 56.78 114 ILE A N 1
ATOM 892 C CA . ILE A 1 114 ? -24.800 3.254 19.419 1.00 56.78 114 ILE A CA 1
ATOM 893 C C . ILE A 1 114 ? -26.087 4.067 19.480 1.00 56.78 114 ILE A C 1
ATOM 895 O O . ILE A 1 114 ? -27.114 3.629 18.971 1.00 56.78 114 ILE A O 1
ATOM 899 N N . ASN A 1 115 ? -26.030 5.246 20.099 1.00 50.75 115 ASN A N 1
ATOM 900 C CA . ASN A 1 115 ? -27.155 6.174 20.129 1.00 50.75 115 ASN A CA 1
ATOM 901 C C . ASN A 1 115 ? -27.501 6.572 18.669 1.00 50.75 115 ASN A C 1
ATOM 903 O O . ASN A 1 115 ? -26.670 7.214 18.012 1.00 50.75 115 ASN A O 1
ATOM 907 N N . PRO A 1 116 ? -28.670 6.193 18.113 1.00 55.03 116 PRO A N 1
ATOM 908 C CA . PRO A 1 116 ? -29.019 6.406 16.699 1.00 55.03 116 PRO A CA 1
ATOM 909 C C . PRO A 1 116 ? -29.074 7.884 16.252 1.00 55.03 116 PRO A C 1
ATOM 911 O O . PRO A 1 116 ? -29.155 8.184 15.063 1.00 55.03 116 PRO A O 1
ATOM 914 N N . GLN A 1 117 ? -28.963 8.823 17.184 1.00 50.28 117 GLN A N 1
ATOM 915 C CA . GLN A 1 117 ? -29.037 10.272 17.016 1.00 50.28 117 GLN A CA 1
ATOM 916 C C . GLN A 1 117 ? -27.847 10.834 16.217 1.00 50.28 117 GLN A C 1
ATOM 918 O O . GLN A 1 117 ? -27.932 11.949 15.713 1.00 50.28 117 GLN A O 1
ATOM 923 N N . GLY A 1 118 ? -26.760 10.069 16.051 1.00 52.66 118 GLY A N 1
ATOM 924 C CA . GLY A 1 118 ? -25.619 10.422 15.195 1.00 52.66 118 GLY A CA 1
ATOM 925 C C . GLY A 1 118 ? -25.728 9.959 13.735 1.00 52.66 118 GLY A C 1
ATOM 926 O O . GLY A 1 118 ? -24.850 10.279 12.940 1.00 52.66 118 GLY A O 1
ATOM 927 N N . MET A 1 119 ? -26.774 9.205 13.372 1.00 50.22 119 MET A N 1
ATOM 928 C CA 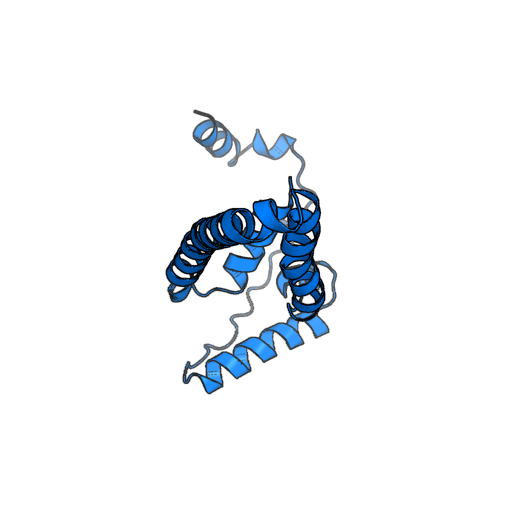. MET A 1 119 ? -27.009 8.696 12.009 1.00 50.22 119 MET A CA 1
ATOM 929 C C . MET A 1 119 ? -28.019 9.538 11.211 1.00 50.22 119 MET A C 1
ATOM 931 O O . MET A 1 119 ? -28.489 9.116 10.152 1.00 50.22 119 MET A O 1
ATOM 935 N N . ALA A 1 120 ? -28.373 10.732 11.694 1.00 59.09 120 ALA A N 1
ATOM 936 C CA . ALA A 1 120 ? -29.140 11.681 10.897 1.00 59.09 120 ALA A CA 1
ATOM 937 C C . ALA A 1 120 ? -28.306 12.121 9.681 1.00 59.09 120 ALA A C 1
ATOM 939 O O . ALA A 1 120 ? -27.105 12.367 9.809 1.00 59.09 120 ALA A O 1
ATOM 940 N N . LYS A 1 121 ? -28.935 12.210 8.498 1.00 55.62 121 LYS A N 1
ATOM 941 C CA . LYS A 1 121 ? -28.303 12.737 7.277 1.00 55.62 121 LYS A CA 1
ATOM 942 C C . LYS A 1 121 ? -27.708 14.110 7.588 1.00 55.62 121 LYS A C 1
ATOM 944 O O . LYS A 1 121 ? -28.445 15.080 7.730 1.00 55.62 121 LYS A O 1
ATOM 949 N N . THR A 1 122 ? -26.391 14.164 7.725 1.00 64.25 122 THR A N 1
ATOM 950 C CA . THR A 1 122 ? -25.673 15.371 8.124 1.00 64.25 122 THR A CA 1
ATOM 951 C C . THR A 1 122 ? -25.651 16.320 6.932 1.00 64.25 122 THR A C 1
ATOM 953 O O . THR A 1 122 ? -25.127 15.979 5.870 1.00 64.25 122 THR A O 1
ATOM 956 N N . ASP A 1 123 ? -26.272 17.487 7.074 1.00 74.50 123 ASP A N 1
ATOM 957 C CA . ASP A 1 123 ? -26.249 18.523 6.042 1.00 74.50 123 ASP A CA 1
ATOM 958 C C . ASP A 1 123 ? -24.922 19.293 6.144 1.00 74.50 123 ASP A C 1
ATOM 960 O O . ASP A 1 123 ? -24.462 19.624 7.238 1.00 74.50 123 ASP A O 1
ATOM 964 N N . TRP A 1 124 ? -24.293 19.625 5.015 1.00 76.88 124 TRP A N 1
ATOM 965 C CA . TRP A 1 124 ? -23.016 20.3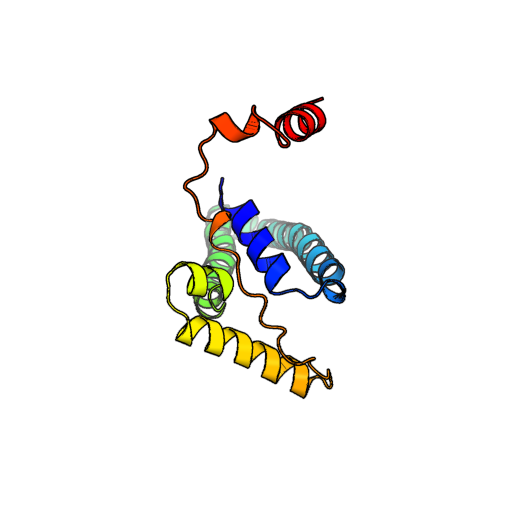57 4.988 1.00 76.88 124 TRP A CA 1
ATOM 966 C C . TRP A 1 124 ? -23.113 21.721 5.690 1.00 76.88 124 TRP A C 1
ATOM 968 O O . TRP A 1 124 ? -22.117 22.269 6.165 1.00 76.88 124 TRP A O 1
ATOM 978 N N . ARG A 1 125 ? -24.333 22.255 5.809 1.00 76.50 125 ARG A N 1
ATOM 979 C CA . ARG A 1 125 ? -24.657 23.489 6.534 1.00 76.50 125 ARG A CA 1
ATOM 980 C C . ARG A 1 125 ? -24.438 23.382 8.046 1.00 76.50 125 ARG A C 1
ATOM 982 O O . ARG A 1 125 ? -24.267 24.411 8.701 1.00 76.50 125 ARG A O 1
ATOM 989 N N . GLU A 1 126 ? -24.410 22.175 8.608 1.00 73.25 126 GLU A N 1
ATOM 990 C CA . GLU A 1 126 ? -24.147 21.950 10.034 1.00 73.25 126 GLU A CA 1
ATOM 991 C C . GLU A 1 126 ? -22.694 22.247 10.419 1.00 73.25 126 GLU A C 1
ATOM 993 O O . GLU A 1 126 ? -22.446 22.692 11.536 1.00 73.25 126 GLU A O 1
ATOM 998 N N . LEU A 1 127 ? -21.742 22.142 9.482 1.00 70.31 127 LEU A N 1
ATOM 999 C CA . LEU A 1 127 ? -20.336 22.518 9.706 1.00 70.31 127 LEU A CA 1
ATOM 1000 C C . LEU A 1 127 ? -20.166 24.005 10.062 1.00 70.31 127 LEU A C 1
ATOM 1002 O O . LEU A 1 127 ? -19.200 24.388 10.727 1.00 70.31 127 LEU A O 1
ATOM 1006 N N . PHE A 1 128 ? -21.124 24.839 9.646 1.00 74.00 128 PHE A N 1
ATOM 1007 C CA . PHE A 1 128 ? -21.153 26.279 9.898 1.00 74.00 128 PHE A CA 1
ATOM 1008 C C . PHE A 1 128 ? -22.125 26.675 11.023 1.00 74.00 128 PHE A C 1
ATOM 1010 O O . PHE A 1 128 ? -22.267 27.865 11.323 1.00 74.00 128 PHE A O 1
ATOM 1017 N N . ARG A 1 129 ? -22.783 25.708 11.679 1.00 69.00 129 ARG A N 1
ATOM 1018 C CA . ARG A 1 129 ? -23.755 25.941 12.758 1.00 69.00 129 ARG A CA 1
ATOM 1019 C C . ARG A 1 129 ? -23.342 25.251 14.063 1.00 69.00 129 ARG A C 1
ATOM 1021 O O . ARG A 1 129 ? -22.594 24.280 14.089 1.00 69.00 129 ARG A O 1
ATOM 1028 N N . GLY A 1 130 ? -23.833 25.793 15.177 1.00 70.69 130 GLY A N 1
ATOM 1029 C CA . GLY A 1 130 ? -23.656 25.205 16.506 1.00 70.69 130 GLY A CA 1
ATOM 1030 C C . GLY A 1 130 ? -22.194 24.987 16.918 1.00 70.69 130 GLY A C 1
ATOM 1031 O O . GLY A 1 130 ? -21.321 25.822 16.671 1.00 70.69 130 GLY A O 1
ATOM 1032 N N . ILE A 1 131 ? -21.943 23.848 17.568 1.00 67.62 131 ILE A N 1
ATOM 1033 C CA . ILE A 1 131 ? -20.653 23.466 18.170 1.00 67.62 131 ILE A CA 1
ATOM 1034 C C . ILE A 1 131 ? -19.539 23.327 17.112 1.00 67.62 131 ILE A C 1
ATOM 1036 O O . ILE A 1 131 ? -18.366 23.558 17.417 1.00 67.62 131 ILE A O 1
ATOM 1040 N N . TYR A 1 132 ? -19.885 23.013 15.858 1.00 65.69 132 TYR A N 1
ATOM 1041 C CA . TYR A 1 132 ? -18.916 22.760 14.788 1.00 65.69 132 TYR A CA 1
ATOM 1042 C C . TYR A 1 132 ? -18.341 24.034 14.158 1.00 65.69 132 TYR A C 1
ATOM 1044 O O . TYR A 1 132 ? -17.207 24.005 13.687 1.00 65.69 132 TYR A O 1
ATOM 1052 N N . ARG A 1 133 ? -19.028 25.185 14.254 1.00 72.62 133 ARG A N 1
ATOM 1053 C CA . ARG A 1 133 ? -18.562 26.454 13.658 1.00 72.62 133 ARG A CA 1
ATOM 1054 C C . ARG A 1 133 ? -17.183 26.875 14.170 1.00 72.62 133 ARG A C 1
ATOM 1056 O O . ARG A 1 133 ? -16.330 27.262 13.381 1.00 72.62 133 ARG A O 1
ATOM 1063 N N . LYS A 1 134 ? -16.945 26.778 15.485 1.00 68.00 134 LYS A N 1
ATOM 1064 C CA . LYS A 1 134 ? -15.644 27.140 16.080 1.00 68.00 134 LYS A CA 1
ATOM 1065 C C . LYS A 1 134 ? -14.521 26.223 15.587 1.00 68.00 134 LYS A C 1
ATOM 1067 O O . LYS A 1 134 ? -13.434 26.712 15.321 1.00 68.00 134 LYS A O 1
ATOM 1072 N N . ARG A 1 135 ? -14.805 24.925 15.423 1.00 69.94 135 ARG A N 1
ATOM 1073 C CA . ARG A 1 135 ? -13.825 23.919 14.984 1.00 69.94 135 ARG A CA 1
ATOM 1074 C C . ARG A 1 135 ? -13.468 24.058 13.503 1.00 69.94 135 ARG A C 1
ATOM 1076 O O . ARG A 1 135 ? -12.307 23.897 13.147 1.00 69.94 135 ARG A O 1
ATOM 1083 N N . THR A 1 136 ? -14.442 24.398 12.659 1.00 75.56 136 THR A N 1
ATOM 1084 C CA . THR A 1 136 ? -14.217 24.635 11.226 1.00 75.56 136 THR A CA 1
ATOM 1085 C C . THR A 1 136 ? -13.294 25.829 10.994 1.00 75.56 136 THR A C 1
ATOM 1087 O O . THR A 1 136 ? -12.338 25.716 10.235 1.00 75.56 136 THR A O 1
ATOM 1090 N N . PHE A 1 137 ? -13.520 26.947 11.694 1.00 74.31 137 PHE A N 1
ATOM 1091 C CA . PHE A 1 137 ? -12.676 28.138 11.549 1.00 74.31 137 PHE A CA 1
ATOM 1092 C C . PHE A 1 137 ? -11.253 27.940 12.087 1.00 74.31 137 PHE A C 1
ATOM 1094 O O . PHE A 1 137 ? -10.321 28.462 11.494 1.00 74.31 137 PHE A O 1
ATOM 1101 N N . THR A 1 138 ? -11.053 27.155 13.151 1.00 78.81 138 THR A N 1
ATOM 1102 C CA . THR A 1 138 ? -9.702 26.886 13.686 1.00 78.81 138 THR A CA 1
ATOM 1103 C C . THR A 1 138 ? -8.853 25.966 12.814 1.00 78.81 138 THR A C 1
ATOM 1105 O O . THR A 1 138 ? -7.641 25.966 12.956 1.00 78.81 138 THR A O 1
ATOM 1108 N N . LEU A 1 139 ? -9.466 25.153 11.949 1.00 67.19 139 LEU A N 1
ATOM 1109 C CA . LEU A 1 139 ? -8.732 24.292 11.011 1.00 67.19 139 LEU A CA 1
ATOM 1110 C C . LEU A 1 139 ? -8.344 25.020 9.714 1.00 67.19 139 LEU A C 1
ATOM 1112 O O . LEU A 1 139 ? -7.553 24.492 8.940 1.00 67.19 139 LEU A O 1
ATOM 1116 N N . TRP A 1 140 ? -8.933 26.192 9.469 1.00 60.00 140 TRP A N 1
ATOM 1117 C CA . TRP A 1 140 ? -8.715 27.024 8.281 1.00 60.00 140 TRP A CA 1
ATOM 1118 C C . TRP A 1 140 ? -7.939 28.316 8.571 1.00 60.00 140 TRP A C 1
ATOM 1120 O O . TRP A 1 140 ? -7.657 29.062 7.633 1.00 60.00 140 TRP A O 1
ATOM 1130 N N . GLY A 1 141 ? -7.658 28.599 9.845 1.00 52.66 141 GLY A N 1
ATOM 1131 C CA . GLY A 1 141 ? -6.896 29.762 10.302 1.00 52.66 141 GLY A CA 1
ATOM 1132 C C . GLY A 1 141 ? -5.442 29.437 10.589 1.00 52.66 141 GLY A C 1
ATOM 1133 O O . GLY A 1 141 ? -5.142 28.248 10.838 1.00 52.66 141 GLY A O 1
#

pLDDT: mean 74.2, std 13.4, range [38.25, 95.25]

Radius of gyration: 22.16 Å; chains: 1; bounding box: 51×47×52 Å